Protein AF-A0A820MQZ1-F1 (afdb_monomer)

Sequence (105 aa):
MKDYSKALDNFERCLSIRRKALLDNHPDRATTYSDIGDVHRLMGSYEKAFAFHQKALNIQENVQCDPTDCATTYINLGETYREIKDYSMGLTYFEKGLEIREKKL

InterPro domains:
  IPR011990 Tetratricopeptide-like helical domain superfamily [G3DSA:1.25.40.10] (1-105)
  IPR011990 Tetratricopeptide-like helical domain superfamily [SSF48452] (1-101)
  IPR019734 Tetratricopeptide repeat [PF13181] (71-103)
  IPR019734 Tetratricopeptide repeat [PS50005] (30-63)
  IPR019734 Tetratricopeptide repeat [PS50005] (71-104)
  IPR019734 Tetratricopeptide repeat [SM00028] (30-63)
  IPR019734 Tetratricopeptide repeat [SM00028] (71-104)

Radius of gyration: 13.77 Å; Cα contacts (8 Å, |Δi|>4): 124; chains: 1; bounding box: 34×28×33 Å

Nearest PDB structures (foldseek):
  3fwv-assembly2_B  TM=8.823E-01  e=3.378E-03  Homo sapiens
  7kw7-assembly1_E  TM=8.627E-01  e=3.741E-03  Homo sapiens
  3gw4-assembly1_A  TM=9.128E-01  e=1.413E-02  Deinococcus radiodurans R1 = ATCC 13939 = DSM 20539
  4gcn-assembly2_B  TM=6.935E-01  e=1.925E-03  Caenorhabditis elegans
  6t46-assembly2_G  TM=8.639E-01  e=1.730E-01  Bacillus subtilis subsp. natto

Foldseek 3Di:
DPPLVVQLVVLVVVLVVCVVVHDLLDLSNLVSLQSNLVSCLVVVVLVSSVVSLVSSLVSCVVPVHDLLSNLVSLQSNLSSCVSVVVNVSSVVSNVSSVVSVVVVD

pLDDT: mean 91.4, std 8.46, range [48.53, 97.75]

Structure (mmCIF, N/CA/C/O backbone):
data_AF-A0A820MQZ1-F1
#
_entry.id   AF-A0A820MQZ1-F1
#
loop_
_atom_site.group_PDB
_atom_site.id
_atom_site.type_symbol
_atom_site.label_atom_id
_atom_site.label_alt_id
_atom_site.label_comp_id
_atom_site.label_asym_id
_atom_site.label_entity_id
_atom_site.label_seq_id
_atom_site.pdbx_PDB_ins_code
_atom_site.Cartn_x
_atom_site.Cartn_y
_atom_site.Cartn_z
_atom_site.occupancy
_atom_site.B_iso_or_equiv
_atom_site.auth_seq_id
_atom_site.auth_comp_id
_atom_site.auth_asym_id
_atom_site.auth_atom_id
_atom_site.pdbx_PDB_model_num
ATOM 1 N N . MET A 1 1 ? -18.674 5.594 -15.854 1.00 48.53 1 MET A N 1
ATOM 2 C CA . MET A 1 1 ? -18.157 4.257 -15.486 1.00 48.53 1 MET A CA 1
ATOM 3 C C . MET A 1 1 ? -16.740 4.426 -14.982 1.00 48.53 1 MET A C 1
ATOM 5 O O . MET A 1 1 ? -15.959 5.068 -15.670 1.00 48.53 1 MET A O 1
ATOM 9 N N . LYS A 1 2 ? -16.418 3.923 -13.787 1.00 67.00 2 LYS A N 1
ATOM 10 C CA . LYS A 1 2 ? -15.021 3.831 -13.351 1.00 67.00 2 LYS A CA 1
ATOM 11 C C . LYS A 1 2 ? -14.381 2.675 -14.121 1.00 67.00 2 LYS A C 1
ATOM 13 O 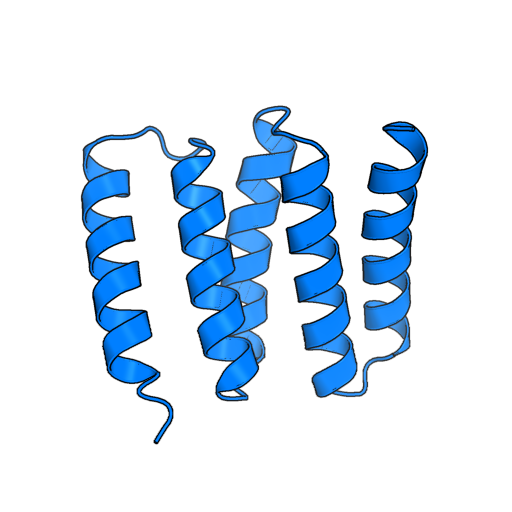O . LYS A 1 2 ? -14.873 1.554 -14.031 1.00 67.00 2 LYS A O 1
ATOM 18 N N . ASP A 1 3 ? -13.358 2.958 -14.918 1.00 87.12 3 ASP A N 1
ATOM 19 C CA . ASP A 1 3 ? -12.676 1.952 -15.739 1.00 87.12 3 ASP A CA 1
ATOM 20 C C . ASP A 1 3 ? -11.477 1.381 -14.973 1.00 87.12 3 ASP A C 1
ATOM 22 O O . ASP A 1 3 ? -10.316 1.712 -15.217 1.00 87.12 3 ASP A O 1
ATOM 26 N N . TYR A 1 4 ? -11.786 0.581 -13.952 1.00 92.12 4 TYR A N 1
ATOM 27 C CA . TYR A 1 4 ? -10.769 0.002 -13.081 1.00 92.12 4 TYR A CA 1
ATOM 28 C C . TYR A 1 4 ? -9.856 -0.986 -13.817 1.00 92.12 4 TYR A C 1
ATOM 30 O O . TYR A 1 4 ? -8.690 -1.101 -13.453 1.00 92.12 4 TYR A O 1
ATOM 38 N N . SER A 1 5 ? -10.337 -1.656 -14.875 1.00 90.88 5 SER A N 1
ATOM 39 C CA . SER A 1 5 ? -9.485 -2.560 -15.656 1.00 90.88 5 SER A CA 1
ATOM 40 C C . SER A 1 5 ? -8.417 -1.787 -16.420 1.00 90.88 5 SER A C 1
ATOM 42 O O . SER A 1 5 ? -7.251 -2.156 -16.353 1.00 90.88 5 SER A O 1
ATOM 44 N N . LYS A 1 6 ? -8.764 -0.658 -17.059 1.00 9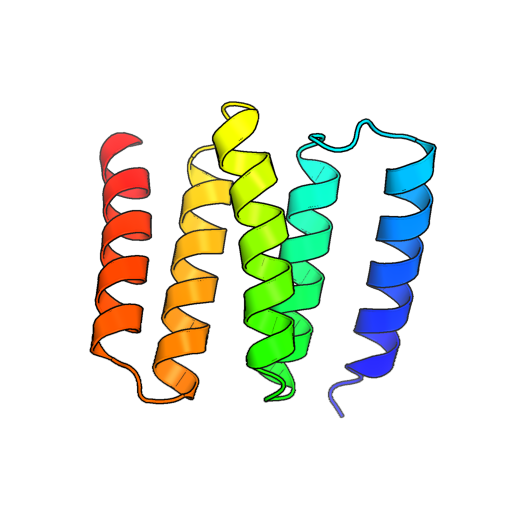3.56 6 LYS A N 1
ATOM 45 C CA . LYS A 1 6 ? -7.747 0.194 -17.693 1.00 93.56 6 LYS A CA 1
ATOM 46 C C . LYS A 1 6 ? -6.756 0.757 -16.682 1.00 93.56 6 LYS A C 1
ATOM 48 O O . LYS A 1 6 ? -5.580 0.890 -17.012 1.00 93.56 6 LYS A O 1
ATOM 53 N N . ALA A 1 7 ? -7.202 1.115 -15.478 1.00 94.31 7 ALA A N 1
ATOM 54 C CA . ALA A 1 7 ? -6.292 1.573 -14.431 1.00 94.31 7 ALA A CA 1
ATOM 55 C C . ALA A 1 7 ? -5.280 0.473 -14.062 1.00 94.31 7 ALA A C 1
ATOM 57 O O . ALA A 1 7 ? -4.076 0.724 -14.107 1.00 94.31 7 ALA A O 1
ATOM 58 N N . LEU A 1 8 ? -5.755 -0.750 -13.795 1.00 95.62 8 LEU A N 1
ATOM 59 C CA . LEU A 1 8 ? -4.893 -1.901 -13.507 1.00 95.62 8 LEU A CA 1
ATOM 60 C C . LEU A 1 8 ? -3.916 -2.184 -14.651 1.00 95.62 8 LEU A C 1
ATOM 62 O O . LEU A 1 8 ? -2.719 -2.260 -14.396 1.00 95.62 8 LEU A O 1
ATOM 66 N N . ASP A 1 9 ? -4.382 -2.233 -15.900 1.00 95.50 9 ASP A N 1
ATOM 67 C CA . ASP A 1 9 ? -3.519 -2.481 -17.062 1.00 95.50 9 ASP A CA 1
ATOM 68 C C . ASP A 1 9 ? -2.373 -1.460 -17.158 1.00 95.50 9 ASP A C 1
ATOM 70 O O . ASP A 1 9 ? -1.226 -1.806 -17.455 1.00 95.50 9 ASP A O 1
ATOM 74 N N . ASN A 1 10 ? -2.666 -0.180 -16.907 1.00 96.38 10 ASN A N 1
ATOM 75 C CA . ASN A 1 10 ? -1.652 0.872 -16.932 1.00 96.38 10 ASN A CA 1
ATOM 76 C C . ASN A 1 10 ? -0.659 0.735 -15.770 1.00 96.38 10 ASN A C 1
ATOM 78 O O . ASN A 1 10 ? 0.552 0.836 -15.992 1.00 96.38 10 ASN A O 1
ATOM 82 N N . PHE A 1 11 ? -1.136 0.464 -14.553 1.00 96.81 11 PHE A N 1
ATOM 83 C CA . PHE A 1 11 ? -0.257 0.272 -13.400 1.00 96.81 11 PHE A CA 1
ATOM 84 C C . PHE A 1 11 ? 0.584 -1.005 -13.505 1.00 96.81 11 PHE A C 1
ATOM 86 O O . PHE A 1 11 ? 1.763 -0.983 -13.158 1.00 96.81 11 PHE A O 1
ATOM 93 N N . GLU A 1 12 ? 0.052 -2.095 -14.056 1.00 95.94 12 GLU A N 1
ATOM 94 C CA . GLU A 1 12 ? 0.808 -3.326 -14.310 1.00 95.94 12 GLU A CA 1
ATOM 95 C C . GLU A 1 12 ? 1.909 -3.115 -15.357 1.00 95.94 12 GLU A C 1
ATOM 97 O O . GLU A 1 12 ? 3.036 -3.595 -15.185 1.00 95.94 12 GLU A O 1
ATOM 102 N N . ARG A 1 13 ? 1.637 -2.335 -16.412 1.00 96.94 13 ARG A N 1
ATOM 103 C CA . ARG A 1 13 ? 2.666 -1.918 -17.380 1.00 96.94 13 ARG A CA 1
ATOM 104 C C . ARG A 1 13 ? 3.742 -1.060 -16.721 1.00 96.94 13 ARG A C 1
ATOM 106 O O . ARG A 1 13 ? 4.928 -1.323 -16.924 1.00 96.94 13 ARG A O 1
ATOM 113 N N . CYS A 1 14 ? 3.344 -0.077 -15.913 1.00 96.50 14 CYS A N 1
ATOM 114 C CA . CYS A 1 14 ? 4.271 0.759 -15.149 1.00 96.50 14 CYS A CA 1
ATOM 115 C C . CYS A 1 14 ? 5.157 -0.099 -14.234 1.00 96.50 14 CYS A C 1
ATOM 117 O O . CYS A 1 14 ? 6.384 0.019 -14.263 1.00 96.50 14 CYS A O 1
ATOM 119 N N . LEU A 1 15 ? 4.549 -1.034 -13.500 1.00 96.12 15 LEU A N 1
ATOM 120 C CA . LEU A 1 15 ? 5.253 -1.963 -12.629 1.00 96.12 15 LEU A CA 1
ATOM 121 C C . LEU A 1 15 ? 6.245 -2.809 -13.429 1.00 96.12 15 LEU A C 1
ATOM 123 O O . LEU A 1 15 ? 7.397 -2.916 -13.029 1.00 96.12 15 LEU A O 1
ATOM 127 N N . SER A 1 16 ? 5.843 -3.366 -14.573 1.00 96.88 16 SER A N 1
ATOM 128 C CA . SER A 1 16 ? 6.719 -4.160 -15.448 1.00 96.88 16 SER A CA 1
ATOM 129 C C . SER A 1 16 ? 7.956 -3.380 -15.909 1.00 96.88 16 SER A C 1
ATOM 131 O O . SER A 1 16 ? 9.070 -3.903 -15.857 1.00 96.88 16 SER A O 1
ATOM 133 N N . ILE A 1 17 ? 7.789 -2.111 -16.294 1.00 97.06 17 ILE A N 1
ATOM 134 C CA . ILE A 1 17 ? 8.905 -1.228 -16.664 1.00 97.06 17 ILE A CA 1
ATOM 135 C C . ILE A 1 17 ? 9.808 -0.977 -15.450 1.00 97.06 17 ILE A C 1
ATOM 137 O O . ILE A 1 17 ? 11.020 -1.182 -15.529 1.00 97.06 17 ILE A O 1
ATOM 141 N N . ARG A 1 18 ? 9.225 -0.610 -14.303 1.00 95.56 18 ARG A N 1
ATOM 142 C CA . ARG A 1 18 ? 9.959 -0.351 -13.055 1.00 95.56 18 ARG A CA 1
ATOM 143 C C . ARG A 1 18 ? 10.708 -1.586 -12.549 1.00 95.56 18 ARG A C 1
ATOM 145 O O . ARG A 1 18 ? 11.817 -1.444 -12.058 1.00 95.56 18 ARG A O 1
ATOM 152 N N . ARG A 1 19 ? 10.173 -2.800 -12.731 1.00 94.56 19 ARG A N 1
ATOM 153 C CA . ARG A 1 19 ? 10.876 -4.057 -12.404 1.00 94.56 19 ARG A CA 1
ATOM 154 C C . ARG A 1 19 ? 12.138 -4.274 -13.233 1.00 94.56 19 ARG A C 1
ATOM 156 O O . ARG A 1 19 ? 13.074 -4.893 -12.746 1.00 94.56 19 ARG A O 1
ATOM 163 N N . LYS A 1 20 ? 12.150 -3.800 -14.481 1.00 95.62 20 LYS A N 1
ATOM 164 C CA . LYS A 1 20 ? 13.312 -3.913 -15.374 1.00 95.62 20 LYS A CA 1
ATOM 165 C C . LYS A 1 20 ? 14.345 -2.817 -15.128 1.00 95.62 20 LYS A C 1
ATOM 167 O O . LYS A 1 20 ? 15.524 -3.049 -15.356 1.00 95.62 20 LYS A O 1
ATOM 172 N N . ALA A 1 21 ? 13.897 -1.634 -14.711 1.00 95.44 21 ALA A N 1
ATOM 173 C CA . ALA A 1 21 ? 14.746 -0.454 -14.576 1.00 95.44 21 ALA A CA 1
ATOM 174 C C . ALA A 1 21 ? 15.270 -0.216 -13.150 1.00 95.44 21 ALA A C 1
ATOM 176 O O . ALA A 1 21 ? 16.294 0.441 -12.991 1.00 95.44 21 ALA A O 1
ATOM 177 N N . LEU A 1 22 ? 14.575 -0.710 -12.120 1.00 92.88 22 LEU A N 1
ATOM 178 C CA . LEU A 1 22 ? 14.811 -0.347 -10.723 1.00 92.88 22 LEU A CA 1
ATOM 179 C C . LEU A 1 22 ? 14.993 -1.584 -9.839 1.00 92.88 22 LEU A C 1
ATOM 181 O O . LEU A 1 22 ? 14.334 -2.611 -10.035 1.00 92.88 22 LEU A O 1
ATOM 185 N N . LEU A 1 23 ? 15.824 -1.442 -8.803 1.00 91.50 23 LEU A N 1
ATOM 186 C CA . LEU A 1 23 ? 15.992 -2.451 -7.755 1.00 91.50 23 LEU A CA 1
ATOM 187 C C . LEU A 1 23 ? 14.655 -2.786 -7.077 1.00 91.50 23 LEU A C 1
ATOM 189 O O . LEU A 1 23 ? 13.727 -1.977 -7.056 1.00 91.50 23 LEU A O 1
ATOM 193 N N . ASP A 1 24 ? 14.552 -3.989 -6.510 1.00 88.06 24 ASP A N 1
ATOM 194 C CA . ASP A 1 24 ? 13.311 -4.494 -5.902 1.00 88.06 24 ASP A CA 1
ATOM 195 C C . ASP A 1 24 ? 12.772 -3.625 -4.767 1.00 88.06 24 ASP A C 1
ATOM 197 O O . ASP A 1 24 ? 11.558 -3.552 -4.577 1.00 88.06 24 ASP A O 1
ATOM 201 N N . ASN A 1 25 ? 13.662 -2.927 -4.075 1.00 88.31 25 ASN A N 1
ATOM 202 C CA . ASN A 1 25 ? 13.364 -2.041 -2.964 1.00 88.31 25 ASN A CA 1
ATOM 203 C C . ASN A 1 25 ? 13.217 -0.564 -3.384 1.00 88.31 25 ASN A C 1
ATOM 205 O O . ASN A 1 25 ? 13.182 0.318 -2.537 1.00 88.31 25 ASN A O 1
ATOM 209 N N . HIS A 1 26 ? 13.137 -0.251 -4.678 1.00 90.75 26 HIS A N 1
ATOM 210 C CA . HIS A 1 26 ? 13.024 1.143 -5.099 1.00 90.75 26 HIS A CA 1
ATOM 211 C C . HIS A 1 26 ? 11.654 1.753 -4.715 1.00 90.75 26 HIS A C 1
ATOM 213 O O . HIS A 1 26 ? 10.627 1.137 -5.026 1.00 90.75 26 HIS A O 1
ATOM 219 N N . PRO A 1 27 ? 11.597 2.975 -4.138 1.00 89.69 27 PRO A N 1
ATOM 220 C CA . PRO A 1 27 ? 10.353 3.634 -3.711 1.00 89.69 27 PRO A CA 1
ATOM 221 C C . PRO A 1 27 ? 9.255 3.691 -4.783 1.00 89.69 27 PRO A C 1
ATOM 223 O O . PRO A 1 27 ? 8.123 3.306 -4.526 1.00 89.69 27 PRO A O 1
ATOM 226 N N . ASP A 1 28 ? 9.595 4.027 -6.028 1.00 92.06 28 ASP A N 1
ATOM 227 C CA . ASP A 1 28 ? 8.673 3.962 -7.173 1.00 92.06 28 ASP A CA 1
ATOM 228 C C . ASP A 1 28 ? 7.913 2.635 -7.342 1.00 92.06 28 ASP A C 1
ATOM 230 O O . ASP A 1 28 ? 6.761 2.611 -7.794 1.00 92.06 28 ASP A O 1
ATOM 234 N N . ARG A 1 29 ? 8.544 1.499 -7.014 1.00 93.88 29 ARG A N 1
ATOM 235 C CA . ARG A 1 29 ? 7.871 0.194 -7.058 1.00 93.88 29 ARG A CA 1
ATOM 236 C C . ARG A 1 29 ? 6.852 0.092 -5.928 1.00 93.88 29 ARG A C 1
ATOM 238 O O . ARG A 1 29 ? 5.769 -0.436 -6.168 1.00 93.88 29 ARG A O 1
ATOM 245 N N . ALA A 1 30 ? 7.154 0.648 -4.754 1.00 93.50 30 ALA A N 1
ATOM 246 C CA . ALA A 1 30 ? 6.209 0.753 -3.648 1.00 93.50 30 ALA A CA 1
ATOM 247 C C . ALA A 1 30 ? 5.000 1.620 -4.007 1.00 93.50 30 ALA A C 1
ATOM 249 O O . ALA A 1 30 ? 3.874 1.168 -3.820 1.00 93.50 30 ALA A O 1
ATOM 250 N N . THR A 1 31 ? 5.213 2.797 -4.607 1.00 92.75 31 THR A N 1
ATOM 251 C CA . THR A 1 31 ? 4.120 3.666 -5.075 1.00 92.75 31 THR A CA 1
ATOM 252 C C . THR A 1 31 ? 3.201 2.911 -6.030 1.00 92.75 31 THR A C 1
ATOM 254 O O . THR A 1 31 ? 2.000 2.839 -5.802 1.00 92.75 31 THR A O 1
ATOM 257 N N . THR A 1 32 ? 3.775 2.227 -7.029 1.00 96.19 32 THR A N 1
ATOM 258 C CA . THR A 1 32 ? 2.976 1.440 -7.987 1.00 96.19 32 THR A CA 1
ATOM 259 C C . THR A 1 32 ? 2.181 0.328 -7.304 1.00 96.19 32 THR A C 1
ATOM 261 O O . THR A 1 32 ? 1.038 0.068 -7.666 1.00 96.19 32 THR A O 1
ATOM 264 N N . TYR A 1 33 ? 2.779 -0.365 -6.328 1.00 97.12 33 TYR A N 1
ATOM 265 C CA . TYR A 1 33 ? 2.062 -1.379 -5.562 1.00 97.12 33 TYR A CA 1
ATOM 266 C C . TYR A 1 33 ? 0.921 -0.768 -4.744 1.00 97.12 33 TYR A C 1
ATOM 268 O O . TYR A 1 33 ? -0.155 -1.357 -4.711 1.00 97.12 33 TYR A O 1
ATOM 276 N N . SER A 1 34 ? 1.119 0.404 -4.13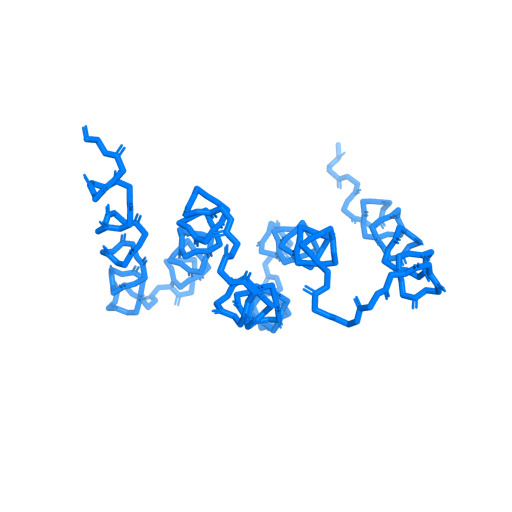6 1.00 95.75 34 SER A N 1
ATOM 277 C CA . SER A 1 34 ? 0.056 1.098 -3.405 1.00 95.75 34 SER A CA 1
ATOM 278 C C . SER A 1 34 ? -1.106 1.474 -4.328 1.00 95.75 34 SER A C 1
ATOM 280 O O . SER A 1 34 ? -2.250 1.156 -4.011 1.00 95.75 34 SER A O 1
ATOM 282 N N . ASP A 1 35 ? -0.813 2.024 -5.511 1.00 95.94 35 ASP A N 1
ATOM 283 C CA . ASP A 1 35 ? -1.827 2.408 -6.501 1.00 95.94 35 ASP A CA 1
ATOM 284 C C . ASP A 1 35 ? -2.662 1.203 -6.970 1.00 95.94 35 ASP A C 1
ATOM 286 O O . ASP A 1 35 ? -3.891 1.265 -7.040 1.00 95.94 35 ASP A O 1
ATOM 290 N N . ILE A 1 36 ? -2.012 0.065 -7.246 1.00 97.62 36 ILE A N 1
ATOM 291 C CA . ILE A 1 36 ? -2.704 -1.187 -7.599 1.00 97.62 36 ILE A CA 1
ATOM 292 C C . ILE A 1 36 ? -3.577 -1.670 -6.431 1.00 97.62 36 ILE A C 1
ATOM 294 O O . ILE A 1 36 ? -4.704 -2.127 -6.644 1.00 97.62 36 ILE A O 1
ATOM 298 N N . GLY A 1 37 ? -3.071 -1.559 -5.199 1.00 97.06 37 GLY A N 1
ATOM 299 C CA . GLY A 1 37 ? -3.820 -1.890 -3.989 1.00 97.06 37 GLY A CA 1
ATOM 300 C C . GLY A 1 37 ? -5.095 -1.058 -3.856 1.00 97.06 37 GLY A C 1
ATOM 301 O O . GLY A 1 37 ? -6.175 -1.618 -3.662 1.00 97.06 37 GLY A O 1
ATOM 302 N N . ASP A 1 38 ? -4.997 0.253 -4.080 1.00 95.94 38 ASP A N 1
ATOM 303 C CA . ASP A 1 38 ? -6.136 1.169 -4.022 1.00 95.94 38 ASP A CA 1
ATOM 304 C C . ASP A 1 38 ? -7.185 0.854 -5.086 1.00 95.94 38 ASP A C 1
ATOM 306 O O . ASP A 1 38 ? -8.383 0.829 -4.790 1.00 95.94 38 ASP A O 1
ATOM 310 N N . VAL A 1 39 ? -6.764 0.546 -6.316 1.00 96.50 39 VAL A N 1
ATOM 311 C CA . VAL A 1 39 ? -7.704 0.128 -7.364 1.00 96.50 39 VAL A CA 1
ATOM 312 C C . VAL A 1 39 ? -8.440 -1.148 -6.949 1.00 96.50 39 VAL A C 1
ATOM 314 O O . VAL A 1 39 ? -9.663 -1.213 -7.071 1.00 96.50 39 VAL A O 1
ATOM 317 N N . HIS A 1 40 ? -7.740 -2.139 -6.390 1.00 97.00 40 HIS A N 1
ATOM 318 C CA . HIS A 1 40 ? -8.385 -3.352 -5.886 1.00 97.00 40 HIS A CA 1
ATOM 319 C C . HIS A 1 40 ? -9.342 -3.087 -4.722 1.00 97.00 40 HIS A C 1
ATOM 321 O O . HIS A 1 40 ? -10.430 -3.667 -4.703 1.00 97.00 40 HIS A O 1
ATOM 327 N N . ARG A 1 41 ? -8.992 -2.191 -3.795 1.00 95.25 41 ARG A N 1
ATOM 328 C CA . ARG A 1 41 ? -9.872 -1.770 -2.696 1.00 95.25 41 ARG A CA 1
ATOM 329 C C . ARG A 1 41 ? -11.150 -1.135 -3.237 1.00 95.25 41 ARG A C 1
ATOM 331 O O . ARG A 1 41 ? -12.245 -1.526 -2.848 1.00 95.25 41 ARG A O 1
ATOM 338 N N . LEU A 1 42 ? -11.023 -0.231 -4.208 1.00 93.75 42 LEU A N 1
ATOM 339 C CA . LEU A 1 42 ? -12.148 0.428 -4.880 1.00 93.75 42 LEU A CA 1
ATOM 340 C C . LEU A 1 42 ? -13.025 -0.527 -5.715 1.00 93.75 42 LEU A C 1
ATOM 342 O O . LEU A 1 42 ? -14.168 -0.187 -6.034 1.00 93.75 42 LEU A O 1
ATOM 346 N N . MET A 1 43 ? -12.503 -1.703 -6.073 1.00 94.44 43 MET A N 1
ATOM 347 C CA . MET A 1 43 ? -13.233 -2.798 -6.722 1.00 94.44 43 MET A CA 1
ATOM 348 C C . MET A 1 43 ? -13.854 -3.791 -5.722 1.00 94.44 43 MET A C 1
ATOM 350 O O . MET A 1 43 ? -14.492 -4.751 -6.149 1.00 94.44 43 MET A O 1
ATOM 354 N N . GLY A 1 44 ? -13.636 -3.621 -4.414 1.00 93.81 44 GLY A N 1
ATOM 355 C CA . GLY A 1 44 ? -14.057 -4.579 -3.384 1.00 93.81 44 GLY A CA 1
ATOM 356 C C . GLY A 1 44 ? -13.206 -5.855 -3.320 1.00 93.81 44 GLY A C 1
ATOM 357 O O . GLY A 1 44 ? -13.563 -6.814 -2.643 1.00 93.81 44 GLY A O 1
ATOM 358 N N . SER A 1 45 ? -12.071 -5.897 -4.024 1.00 96.12 45 SER A N 1
ATOM 359 C CA . SER A 1 45 ? -11.121 -7.017 -4.014 1.00 96.12 45 SER A CA 1
ATOM 360 C C . SER A 1 45 ? -10.120 -6.872 -2.863 1.00 96.12 45 SER A C 1
ATOM 362 O O . SER A 1 45 ? -8.919 -6.712 -3.087 1.00 96.12 45 SER A O 1
ATOM 364 N N . TYR A 1 46 ? -10.613 -6.900 -1.625 1.00 93.88 46 TYR A N 1
ATOM 365 C CA . TYR A 1 46 ? -9.836 -6.522 -0.439 1.00 93.88 46 TYR A CA 1
ATOM 366 C C . TYR A 1 46 ? -8.605 -7.403 -0.187 1.00 93.88 46 TYR A C 1
ATOM 368 O O . TYR A 1 46 ? -7.548 -6.877 0.139 1.00 93.88 46 TYR A O 1
ATOM 376 N N . GLU A 1 47 ? -8.677 -8.714 -0.435 1.00 94.06 47 GLU A N 1
ATOM 377 C CA . GLU A 1 47 ? -7.513 -9.612 -0.316 1.00 94.06 47 GLU A CA 1
ATOM 378 C C . GLU A 1 47 ? -6.352 -9.185 -1.226 1.00 94.06 47 GLU A C 1
ATOM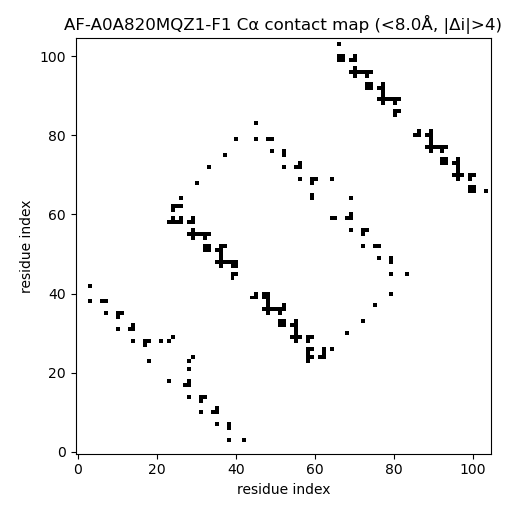 380 O O . GLU A 1 47 ? -5.188 -9.167 -0.818 1.00 94.06 47 GLU A O 1
ATOM 385 N N . LYS A 1 48 ? -6.668 -8.782 -2.465 1.00 95.94 48 LYS A N 1
ATOM 386 C CA . LYS A 1 48 ? -5.666 -8.268 -3.404 1.00 95.94 48 LYS A CA 1
ATOM 387 C C . LYS A 1 48 ? -5.149 -6.908 -2.951 1.00 95.94 48 LYS A C 1
ATOM 389 O O . LYS A 1 48 ? -3.940 -6.693 -2.997 1.00 95.94 48 LYS A O 1
ATOM 394 N N . ALA A 1 49 ? -6.033 -6.026 -2.483 1.00 96.75 49 ALA A N 1
ATOM 395 C CA . ALA A 1 49 ? -5.643 -4.726 -1.943 1.00 96.75 49 ALA A CA 1
ATOM 396 C C . ALA A 1 49 ? -4.616 -4.876 -0.812 1.00 96.75 49 ALA A C 1
ATOM 398 O O . ALA A 1 49 ? -3.540 -4.284 -0.879 1.00 96.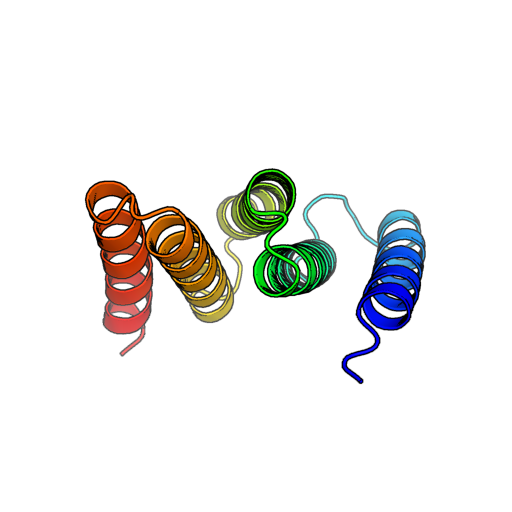75 49 ALA A O 1
ATOM 399 N N . PHE A 1 50 ? -4.884 -5.759 0.156 1.00 94.06 50 PHE A N 1
ATOM 400 C CA . PHE A 1 50 ? -3.955 -6.068 1.242 1.00 94.06 50 PHE A CA 1
ATOM 401 C C . PHE A 1 50 ? -2.608 -6.573 0.738 1.00 94.06 50 PHE A C 1
ATOM 403 O O . PHE A 1 50 ? -1.569 -6.044 1.129 1.00 94.06 50 PHE A O 1
ATOM 410 N N . ALA A 1 51 ? -2.606 -7.559 -0.162 1.00 95.94 51 ALA A N 1
ATOM 411 C CA . ALA A 1 51 ? -1.366 -8.120 -0.689 1.00 95.94 51 ALA A CA 1
ATOM 412 C C . ALA A 1 51 ? -0.491 -7.063 -1.386 1.00 95.94 51 ALA A C 1
ATOM 414 O O . ALA A 1 51 ? 0.738 -7.124 -1.314 1.00 95.94 51 ALA A O 1
ATOM 415 N N . PHE A 1 52 ? -1.108 -6.098 -2.068 1.00 97.75 52 PHE A N 1
ATOM 416 C CA . PHE A 1 52 ? -0.401 -5.027 -2.758 1.00 97.75 52 PHE A CA 1
ATOM 417 C C . PHE A 1 52 ? 0.064 -3.911 -1.814 1.00 97.75 52 PHE A C 1
ATOM 419 O O . PHE A 1 52 ? 1.242 -3.553 -1.857 1.00 97.75 52 PHE A O 1
ATOM 426 N N . HIS A 1 53 ? -0.783 -3.438 -0.899 1.00 95.69 53 HIS A N 1
ATOM 427 C CA . HIS A 1 53 ? -0.372 -2.462 0.114 1.00 95.69 53 HIS A CA 1
ATOM 428 C C . HIS A 1 53 ? 0.731 -3.014 1.034 1.00 95.69 53 HIS A C 1
ATOM 430 O O . HIS A 1 53 ? 1.680 -2.300 1.342 1.00 95.69 53 HIS A O 1
ATOM 436 N N . GLN A 1 54 ? 0.696 -4.302 1.392 1.00 93.69 54 GLN 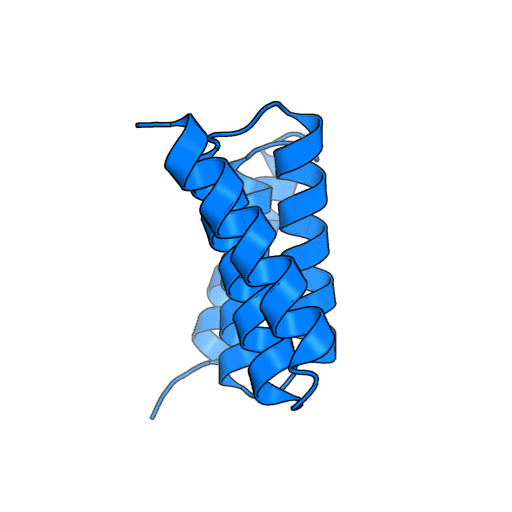A N 1
ATOM 437 C CA . GLN A 1 54 ? 1.753 -4.924 2.198 1.00 93.69 54 GLN A CA 1
ATOM 438 C C . GLN A 1 54 ? 3.096 -5.001 1.452 1.00 93.69 54 GLN A C 1
ATOM 440 O O . GLN A 1 54 ? 4.152 -4.824 2.061 1.00 93.69 54 GLN A O 1
ATOM 445 N N . LYS A 1 55 ? 3.080 -5.229 0.129 1.00 95.00 55 LYS A N 1
ATOM 446 C CA . LYS A 1 55 ? 4.295 -5.164 -0.704 1.00 95.00 55 LYS A CA 1
ATOM 447 C C . LYS A 1 55 ? 4.867 -3.752 -0.760 1.00 95.00 55 LYS A C 1
ATOM 449 O O . LYS A 1 55 ? 6.086 -3.609 -0.707 1.00 95.00 55 LYS A O 1
ATOM 454 N N . ALA A 1 56 ? 4.007 -2.737 -0.868 1.00 94.69 56 ALA A N 1
ATOM 455 C CA . ALA A 1 56 ? 4.427 -1.340 -0.819 1.00 94.69 56 ALA A CA 1
ATOM 456 C C . ALA A 1 56 ? 5.084 -1.014 0.528 1.00 94.69 56 ALA A C 1
ATOM 458 O O . ALA A 1 56 ? 6.219 -0.541 0.553 1.00 94.69 56 ALA A O 1
ATOM 459 N N . LEU A 1 57 ? 4.418 -1.372 1.629 1.00 92.06 57 LEU A N 1
ATOM 460 C CA . LEU A 1 57 ? 4.896 -1.103 2.981 1.00 92.06 57 LEU A CA 1
ATOM 461 C C . LEU A 1 57 ? 6.248 -1.773 3.259 1.00 92.06 57 LEU A C 1
ATOM 463 O O . LEU A 1 57 ? 7.165 -1.119 3.740 1.00 92.06 57 LEU A O 1
ATOM 467 N N . ASN A 1 58 ? 6.414 -3.039 2.862 1.00 92.25 58 ASN A N 1
ATOM 468 C CA . ASN A 1 58 ? 7.683 -3.752 3.027 1.00 92.25 58 ASN A CA 1
ATOM 469 C C . ASN A 1 58 ? 8.850 -3.037 2.322 1.00 92.25 58 ASN A C 1
ATOM 471 O O . ASN A 1 58 ? 9.965 -3.009 2.828 1.00 92.25 58 ASN A O 1
ATOM 475 N N . ILE A 1 59 ? 8.624 -2.445 1.148 1.00 91.88 59 ILE A N 1
ATOM 476 C CA . ILE A 1 59 ? 9.671 -1.664 0.476 1.00 91.88 59 ILE A CA 1
ATOM 477 C C . ILE A 1 59 ? 9.951 -0.369 1.246 1.00 91.88 59 ILE A C 1
ATOM 479 O O . ILE A 1 59 ? 11.109 -0.029 1.483 1.00 91.88 59 ILE A O 1
ATOM 483 N N . GLN A 1 60 ? 8.895 0.338 1.641 1.00 90.12 60 GLN A N 1
ATOM 484 C CA . GLN A 1 60 ? 8.993 1.634 2.306 1.00 90.12 60 GLN A CA 1
ATOM 485 C C . GLN A 1 60 ? 9.715 1.547 3.662 1.00 90.12 60 GLN A C 1
ATOM 487 O O . GLN A 1 60 ? 10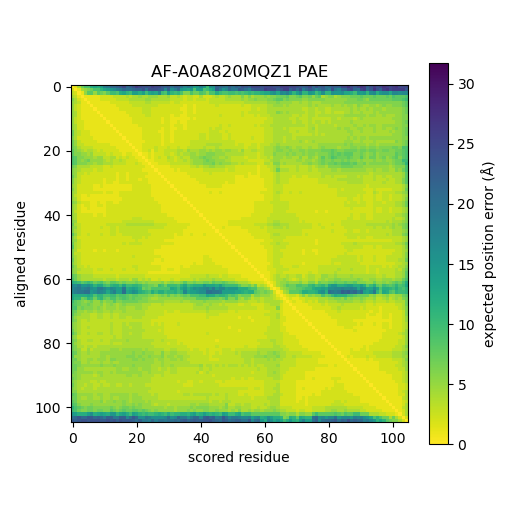.575 2.381 3.951 1.00 90.12 60 GLN A O 1
ATOM 492 N N . GLU A 1 61 ? 9.434 0.506 4.451 1.00 84.38 61 GLU A N 1
ATOM 493 C CA . GLU A 1 61 ? 10.074 0.261 5.751 1.00 84.38 61 GLU A CA 1
ATOM 494 C C . GLU A 1 61 ? 11.551 -0.134 5.617 1.00 84.38 61 GLU A C 1
ATOM 496 O O . GLU A 1 61 ? 12.376 0.285 6.425 1.00 84.38 61 GLU A O 1
ATOM 501 N N . ASN A 1 62 ? 11.913 -0.886 4.571 1.00 82.25 62 ASN A N 1
ATOM 502 C CA . ASN A 1 62 ? 13.285 -1.367 4.383 1.00 82.25 62 ASN A CA 1
ATOM 503 C C . ASN A 1 62 ? 14.257 -0.307 3.840 1.00 82.25 62 ASN A C 1
ATOM 505 O O . ASN A 1 62 ? 15.467 -0.474 3.978 1.00 82.25 62 ASN A O 1
ATOM 509 N N . VAL A 1 63 ? 13.766 0.751 3.187 1.00 78.06 63 VAL A N 1
ATOM 510 C CA . VAL A 1 63 ? 14.623 1.736 2.488 1.00 78.06 63 VAL A CA 1
ATOM 511 C C . VAL A 1 63 ? 14.682 3.086 3.196 1.00 78.06 63 V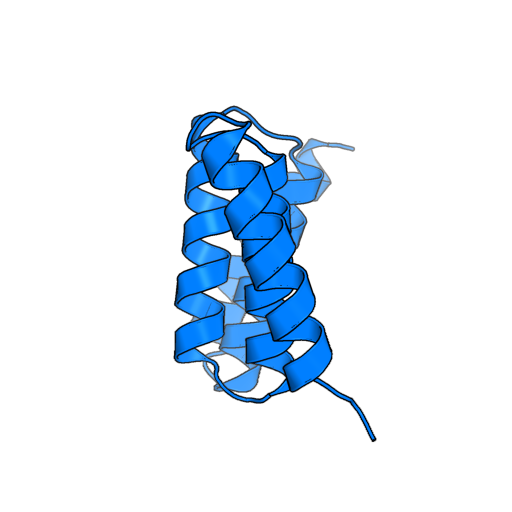AL A C 1
ATOM 513 O O . VAL A 1 63 ? 15.299 4.014 2.689 1.00 78.06 63 VAL A O 1
ATOM 516 N N . GLN A 1 64 ? 14.093 3.200 4.392 1.00 68.25 64 GLN A N 1
ATOM 517 C CA . GLN A 1 64 ? 13.969 4.487 5.085 1.00 68.25 64 GLN A CA 1
ATOM 518 C C . GLN A 1 64 ? 13.317 5.525 4.144 1.00 68.25 64 GLN A C 1
ATOM 520 O O . GLN A 1 64 ? 13.826 6.623 3.927 1.00 68.25 64 GLN A O 1
ATOM 525 N N . CYS A 1 65 ? 12.216 5.103 3.508 1.00 68.00 65 CYS A N 1
ATOM 526 C CA . CYS A 1 65 ? 11.443 5.892 2.550 1.00 68.00 65 CYS A CA 1
ATOM 527 C C . CYS A 1 65 ? 10.786 7.111 3.225 1.00 68.00 65 CYS A C 1
ATOM 529 O O . CYS A 1 65 ? 10.751 7.196 4.455 1.00 68.00 65 CYS A O 1
ATOM 531 N N . ASP A 1 66 ? 10.262 8.051 2.425 1.00 80.81 66 ASP A N 1
ATOM 532 C CA . ASP A 1 66 ? 9.563 9.232 2.935 1.00 80.81 66 ASP A CA 1
ATOM 533 C C . ASP A 1 66 ? 8.482 8.797 3.943 1.00 80.81 66 ASP A C 1
ATOM 535 O O . ASP A 1 66 ? 7.569 8.043 3.586 1.00 80.81 66 ASP A O 1
ATOM 539 N N . PRO A 1 67 ? 8.541 9.283 5.196 1.00 82.62 67 PRO A N 1
ATOM 540 C CA . PRO A 1 67 ? 7.528 8.984 6.199 1.00 82.62 67 PRO A CA 1
ATOM 541 C C . PRO A 1 67 ? 6.091 9.278 5.728 1.00 82.62 67 PRO A C 1
ATOM 543 O O . PRO A 1 67 ? 5.150 8.609 6.148 1.00 82.62 67 PRO A O 1
ATOM 546 N N . THR A 1 68 ? 5.895 10.241 4.821 1.00 85.56 68 THR A N 1
ATOM 547 C CA . THR A 1 68 ? 4.585 10.549 4.231 1.00 85.56 68 THR A CA 1
ATOM 548 C C . THR A 1 68 ? 4.046 9.408 3.366 1.00 85.56 68 THR A C 1
ATOM 550 O O . THR A 1 68 ? 2.844 9.125 3.425 1.00 85.56 68 THR A O 1
ATOM 553 N N . ASP A 1 69 ? 4.908 8.723 2.617 1.00 85.69 69 ASP A N 1
ATOM 554 C CA . ASP A 1 69 ? 4.512 7.584 1.788 1.00 85.69 69 ASP A CA 1
ATOM 555 C C . ASP A 1 69 ? 4.155 6.380 2.667 1.00 85.69 69 ASP A C 1
ATOM 557 O O . ASP A 1 69 ? 3.106 5.764 2.466 1.00 85.69 69 ASP A O 1
ATOM 561 N N . CYS A 1 70 ? 4.954 6.106 3.708 1.00 86.25 70 CYS A N 1
ATOM 562 C CA . CYS A 1 70 ? 4.649 5.081 4.714 1.00 86.25 70 CYS A CA 1
ATOM 563 C C . CYS A 1 70 ? 3.292 5.338 5.383 1.00 86.25 70 CYS A C 1
ATOM 565 O O . CYS A 1 70 ? 2.445 4.447 5.454 1.00 86.25 70 CYS A O 1
ATOM 567 N N . ALA A 1 71 ? 3.063 6.570 5.852 1.00 91.00 71 ALA A N 1
ATOM 568 C CA . ALA A 1 71 ? 1.820 6.950 6.516 1.00 91.00 71 ALA A CA 1
ATOM 569 C C . ALA A 1 71 ? 0.601 6.775 5.601 1.00 91.00 71 ALA A C 1
ATOM 571 O O . ALA A 1 71 ? -0.456 6.337 6.051 1.00 91.00 71 ALA A O 1
ATOM 572 N N . THR A 1 72 ? 0.746 7.093 4.315 1.00 92.12 72 THR A N 1
ATOM 573 C CA . THR A 1 72 ? -0.331 6.938 3.331 1.00 92.12 72 THR A CA 1
ATOM 574 C C . THR A 1 72 ? -0.660 5.464 3.098 1.00 92.12 72 THR A C 1
ATOM 576 O O . THR A 1 72 ? -1.831 5.093 3.151 1.00 92.12 72 THR A O 1
ATOM 579 N N . THR A 1 73 ? 0.346 4.599 2.943 1.00 92.44 73 THR A N 1
ATOM 580 C CA . THR A 1 73 ? 0.125 3.147 2.831 1.00 92.44 73 THR A CA 1
ATOM 581 C C . THR A 1 73 ? -0.554 2.581 4.081 1.00 92.44 73 THR A C 1
ATOM 583 O O . THR A 1 73 ? -1.463 1.756 3.973 1.00 92.44 73 THR A O 1
ATOM 586 N N . TYR A 1 74 ? -0.163 3.050 5.270 1.00 94.56 74 TYR A N 1
ATOM 587 C CA . TYR A 1 74 ? -0.798 2.662 6.527 1.00 94.56 74 TYR A CA 1
ATOM 588 C C . TYR A 1 74 ? -2.273 3.070 6.600 1.00 94.56 74 TYR A C 1
ATOM 590 O O . TYR A 1 74 ? -3.122 2.251 6.951 1.00 94.56 74 TYR A O 1
ATOM 598 N N . ILE A 1 75 ? -2.601 4.292 6.183 1.00 94.81 75 ILE A N 1
ATOM 599 C CA . ILE A 1 75 ? -3.990 4.754 6.084 1.00 94.81 75 ILE A CA 1
ATOM 600 C C . ILE A 1 75 ? -4.776 3.890 5.089 1.00 94.81 75 ILE A C 1
ATOM 602 O O . ILE A 1 75 ? -5.876 3.455 5.411 1.00 94.81 75 ILE A O 1
ATOM 606 N N . ASN A 1 76 ? -4.208 3.562 3.925 1.00 94.06 76 ASN A N 1
ATOM 607 C CA . ASN A 1 76 ? -4.868 2.711 2.929 1.00 94.06 76 ASN A CA 1
ATOM 608 C C . ASN A 1 76 ? -5.155 1.292 3.452 1.00 94.06 76 ASN A C 1
ATOM 610 O O . ASN A 1 76 ? -6.219 0.726 3.179 1.00 94.06 76 ASN A O 1
ATOM 614 N N . LEU A 1 77 ? -4.247 0.718 4.248 1.00 93.88 77 LEU A N 1
ATOM 615 C CA . LEU A 1 77 ? -4.498 -0.539 4.959 1.00 93.88 77 LEU A CA 1
ATOM 616 C C . LEU A 1 77 ? -5.646 -0.387 5.963 1.00 93.88 77 LEU A C 1
ATOM 618 O O . LEU A 1 77 ? -6.554 -1.219 5.965 1.00 93.88 77 LEU A O 1
ATOM 622 N N . GLY A 1 78 ? -5.653 0.691 6.752 1.00 95.50 78 GLY A N 1
ATOM 623 C CA . GLY A 1 78 ? -6.734 1.001 7.691 1.00 95.50 78 GLY A CA 1
ATOM 624 C C . GLY A 1 78 ? -8.100 1.124 7.009 1.00 95.50 78 GLY A C 1
ATOM 625 O O . GLY A 1 78 ? -9.081 0.524 7.451 1.00 95.50 78 GLY A O 1
ATOM 626 N N . GLU A 1 79 ? -8.152 1.816 5.869 1.00 95.19 79 GLU A N 1
ATOM 627 C CA . GLU A 1 79 ? -9.344 1.924 5.024 1.00 95.19 79 GLU A CA 1
ATOM 628 C C . GLU A 1 79 ? -9.793 0.548 4.521 1.00 95.19 79 GLU A C 1
ATOM 630 O O . GLU A 1 79 ? -10.972 0.218 4.609 1.00 95.19 79 GLU A O 1
ATOM 635 N N . THR A 1 80 ? -8.864 -0.286 4.045 1.00 93.75 80 THR A N 1
ATOM 636 C CA . THR A 1 80 ? -9.180 -1.640 3.563 1.00 93.75 80 THR A CA 1
ATOM 637 C C . THR A 1 80 ? -9.800 -2.499 4.673 1.00 93.75 80 THR A C 1
ATOM 639 O O . THR A 1 80 ? -10.803 -3.171 4.434 1.00 93.75 80 THR A O 1
ATOM 642 N N . TYR A 1 81 ? -9.267 -2.436 5.899 1.00 93.88 81 TYR A N 1
ATOM 643 C CA . TYR A 1 81 ? -9.842 -3.130 7.059 1.00 93.88 81 TYR A CA 1
ATOM 644 C C . TYR A 1 81 ? -11.216 -2.576 7.461 1.00 93.88 81 TYR A C 1
ATOM 646 O O . TYR A 1 81 ? -12.127 -3.344 7.781 1.00 93.88 81 TYR A O 1
ATOM 654 N N . ARG A 1 82 ? -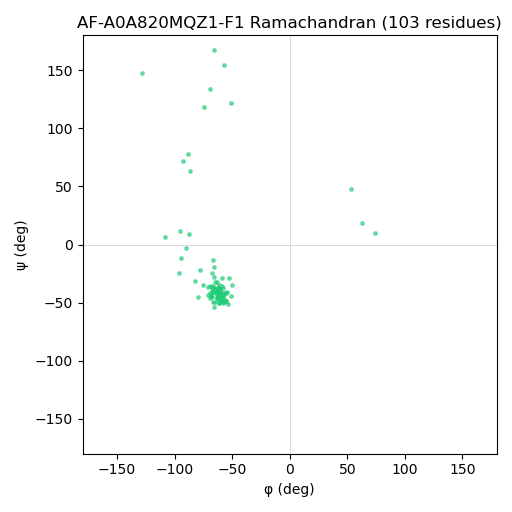11.411 -1.254 7.367 1.00 93.69 82 ARG A N 1
ATOM 655 C CA . ARG A 1 82 ? -12.715 -0.623 7.609 1.00 93.69 82 ARG A CA 1
ATOM 656 C C . ARG A 1 82 ? -13.783 -1.127 6.634 1.00 93.69 82 ARG A C 1
ATOM 658 O O . ARG A 1 82 ? -14.906 -1.388 7.063 1.00 93.69 82 ARG A O 1
ATOM 665 N N . GLU A 1 83 ? -13.444 -1.297 5.355 1.00 92.06 83 GLU A N 1
ATOM 666 C CA . GLU A 1 83 ? -14.373 -1.804 4.333 1.00 92.06 83 GLU A CA 1
ATOM 667 C C . GLU A 1 83 ? -14.812 -3.259 4.591 1.00 92.06 83 GLU A C 1
ATOM 669 O O . GLU A 1 83 ? -15.961 -3.615 4.322 1.00 92.06 83 GLU A O 1
ATOM 674 N N . ILE A 1 84 ? -13.946 -4.092 5.185 1.00 93.38 84 ILE A N 1
ATOM 675 C CA . ILE A 1 84 ? -14.305 -5.459 5.615 1.00 93.38 84 ILE A CA 1
ATOM 676 C C . ILE A 1 84 ? -14.891 -5.529 7.035 1.00 93.38 84 ILE A C 1
ATOM 678 O O . ILE A 1 84 ? -15.119 -6.621 7.550 1.00 93.38 84 ILE A O 1
ATOM 682 N N . LYS A 1 85 ? -15.186 -4.374 7.650 1.00 94.94 85 LYS A N 1
ATOM 683 C CA . LYS A 1 85 ? -15.746 -4.226 9.008 1.00 94.94 85 LYS A CA 1
ATOM 684 C C . LYS A 1 85 ? -14.857 -4.759 10.135 1.00 94.94 85 LYS A C 1
ATOM 686 O O . LYS A 1 85 ? -15.334 -4.949 11.254 1.00 94.94 85 LYS A O 1
ATOM 691 N N . ASP A 1 86 ? -13.568 -4.940 9.876 1.00 95.56 86 ASP A N 1
ATOM 692 C CA . ASP A 1 86 ? -12.581 -5.193 10.920 1.00 95.56 86 ASP A CA 1
ATOM 693 C C . ASP A 1 86 ? -12.053 -3.850 11.436 1.00 95.56 86 ASP A C 1
ATOM 695 O O . ASP A 1 86 ? -10.985 -3.353 11.072 1.00 95.56 86 ASP A O 1
ATOM 699 N N . TYR A 1 87 ? -12.870 -3.211 12.269 1.00 94.88 87 TYR A N 1
ATOM 700 C CA . TYR A 1 87 ? -12.561 -1.891 12.810 1.00 94.88 87 TYR A CA 1
ATOM 701 C C . TYR A 1 87 ? -11.377 -1.910 13.777 1.00 94.88 87 TYR A C 1
ATOM 703 O O . TYR A 1 87 ? -10.714 -0.886 13.921 1.00 94.88 87 TYR A O 1
ATOM 711 N N . SER A 1 88 ? -11.096 -3.055 14.410 1.00 96.44 88 SER A N 1
ATOM 712 C CA . SER A 1 88 ? -9.961 -3.198 15.322 1.00 96.44 88 SER A CA 1
ATOM 713 C C . SER A 1 88 ? -8.653 -3.056 14.554 1.00 96.44 88 SER A C 1
ATOM 715 O O . SER A 1 88 ? -7.839 -2.195 14.880 1.00 96.44 88 SER A O 1
ATOM 717 N N . MET A 1 89 ? -8.478 -3.846 13.491 1.00 93.12 89 MET A N 1
ATOM 718 C CA . MET A 1 89 ? -7.294 -3.733 12.640 1.00 93.12 89 MET A CA 1
ATOM 719 C C . MET A 1 89 ? -7.260 -2.399 11.897 1.00 93.12 89 MET A C 1
ATOM 721 O O . MET A 1 89 ? -6.194 -1.793 11.779 1.00 93.12 89 MET A O 1
ATOM 725 N N . GLY A 1 90 ? -8.420 -1.906 11.448 1.00 95.94 90 GLY A N 1
ATOM 726 C CA . GLY A 1 90 ? -8.544 -0.587 10.832 1.00 95.94 90 GLY A CA 1
ATOM 727 C C . GLY A 1 90 ? -7.965 0.519 11.714 1.00 95.94 90 GLY A C 1
ATOM 728 O O . GLY A 1 90 ? -7.100 1.272 11.267 1.00 95.94 90 GLY A O 1
ATOM 729 N N . LEU A 1 91 ? -8.381 0.564 12.984 1.00 97.00 91 LEU A N 1
ATOM 730 C CA . LEU A 1 91 ? -7.888 1.526 13.966 1.00 97.00 91 LEU A CA 1
ATOM 731 C C . LEU A 1 91 ? -6.375 1.406 14.173 1.00 97.00 91 LEU A C 1
ATOM 733 O O . LEU A 1 91 ? -5.681 2.411 14.058 1.00 97.00 91 LEU A O 1
ATOM 737 N N . THR A 1 92 ? -5.853 0.193 14.376 1.00 96.88 92 THR A N 1
ATOM 738 C CA . THR A 1 92 ? -4.408 -0.029 14.560 1.00 96.88 92 THR A CA 1
ATOM 739 C C . THR A 1 92 ? -3.582 0.542 13.405 1.00 96.88 92 THR A C 1
ATOM 741 O O . THR A 1 92 ? -2.523 1.132 13.617 1.00 96.88 92 THR A O 1
ATOM 744 N N . TYR A 1 93 ? -4.041 0.376 12.164 1.00 95.50 93 TYR A N 1
ATOM 745 C CA . TYR A 1 93 ? -3.325 0.902 11.004 1.00 95.50 93 TYR A CA 1
ATOM 746 C C . TYR A 1 93 ? -3.474 2.419 10.838 1.00 95.50 93 TYR A C 1
ATOM 748 O O . TYR A 1 93 ? -2.505 3.080 10.454 1.00 95.50 93 TYR A O 1
ATOM 756 N N . PHE A 1 94 ? -4.631 2.989 11.183 1.00 96.50 94 PHE A N 1
ATOM 757 C CA . PHE A 1 94 ? -4.790 4.443 11.237 1.00 96.50 94 PHE A CA 1
ATOM 758 C C . PHE A 1 94 ? -3.886 5.085 12.291 1.00 96.50 94 PHE A C 1
ATOM 760 O O . PHE A 1 94 ? -3.240 6.087 11.989 1.00 96.50 94 PHE A O 1
ATOM 767 N N . GLU A 1 95 ? -3.784 4.494 13.483 1.00 96.69 95 GLU A N 1
ATOM 768 C CA . GLU A 1 95 ? -2.911 4.969 14.564 1.00 96.69 95 GLU A CA 1
ATOM 769 C C . GLU A 1 95 ? -1.441 4.983 14.134 1.00 96.69 95 GLU A C 1
ATOM 771 O O . GLU A 1 95 ? -0.761 5.989 14.317 1.00 96.69 95 GLU A O 1
ATOM 776 N N . LYS A 1 96 ? -0.965 3.927 13.459 1.00 93.50 96 LYS A N 1
ATOM 777 C CA . LYS A 1 96 ? 0.397 3.895 12.895 1.00 93.50 96 LYS A CA 1
ATOM 778 C C . LYS A 1 96 ? 0.635 5.003 11.870 1.00 93.50 96 LYS A C 1
ATOM 780 O O . LYS A 1 96 ? 1.675 5.658 11.889 1.00 93.50 96 LYS A O 1
ATOM 785 N N . GLY A 1 97 ? -0.320 5.222 10.964 1.00 92.81 97 GLY A N 1
ATOM 786 C CA . GLY A 1 97 ? -0.228 6.297 9.974 1.00 92.81 97 GLY A CA 1
ATOM 787 C C . GLY A 1 97 ? -0.219 7.688 10.617 1.00 92.81 97 GLY A C 1
ATOM 788 O O . GLY A 1 97 ? 0.520 8.568 10.170 1.00 92.81 97 GLY A O 1
ATOM 789 N N . LEU A 1 98 ? -1.007 7.876 11.679 1.00 93.94 98 LEU A N 1
ATOM 790 C CA . LEU A 1 98 ? -1.057 9.111 12.457 1.00 93.94 98 LEU A CA 1
ATOM 791 C C . LEU A 1 98 ? 0.262 9.366 13.192 1.00 93.94 98 LEU A C 1
ATOM 793 O O . LEU A 1 98 ? 0.833 10.439 13.025 1.00 93.94 98 LEU A O 1
ATOM 797 N N . GLU A 1 99 ? 0.790 8.370 13.905 1.00 92.56 99 GLU A N 1
ATOM 798 C CA . GLU A 1 99 ? 2.051 8.469 14.651 1.00 92.56 99 GLU A CA 1
ATOM 799 C C . GLU A 1 99 ? 3.208 8.933 13.750 1.00 92.56 99 GLU A C 1
ATOM 801 O O . GLU A 1 99 ? 4.019 9.778 14.132 1.00 92.56 99 GLU A O 1
ATOM 806 N N . ILE A 1 100 ? 3.274 8.416 12.519 1.00 89.81 100 ILE A N 1
ATOM 807 C CA . ILE A 1 100 ? 4.300 8.813 11.547 1.00 89.81 100 ILE A CA 1
ATOM 808 C C . ILE A 1 100 ? 4.123 10.273 11.105 1.00 89.81 100 ILE A C 1
ATOM 810 O O . ILE A 1 100 ? 5.112 10.996 10.965 1.00 89.81 100 ILE A O 1
ATOM 814 N N . ARG A 1 101 ? 2.882 10.720 10.877 1.00 88.00 101 ARG A N 1
ATOM 815 C CA . ARG A 1 101 ? 2.592 12.110 10.488 1.00 88.00 101 ARG A CA 1
ATOM 816 C C . ARG A 1 101 ? 2.895 13.091 11.614 1.00 88.00 101 ARG A C 1
ATOM 818 O O . ARG A 1 101 ? 3.441 14.153 11.339 1.00 88.00 101 ARG A O 1
ATOM 825 N N . GLU A 1 102 ? 2.582 12.727 12.852 1.00 88.25 102 GLU A N 1
ATOM 826 C CA . GLU A 1 102 ? 2.840 13.555 14.032 1.00 88.25 102 GLU A CA 1
ATOM 827 C C . GLU A 1 102 ? 4.336 13.722 14.301 1.00 88.25 102 GLU A C 1
ATOM 829 O O . GLU A 1 102 ? 4.776 14.828 14.587 1.00 88.25 102 GLU A O 1
ATOM 834 N N . LYS A 1 103 ? 5.146 12.671 14.121 1.00 84.06 103 LYS A N 1
ATOM 835 C CA . LYS A 1 103 ? 6.613 12.756 14.263 1.00 84.06 103 LYS A CA 1
ATOM 836 C C . LYS A 1 103 ? 7.305 13.619 13.197 1.00 84.06 103 LYS A C 1
ATOM 838 O O . LYS A 1 103 ? 8.495 13.894 13.338 1.00 84.06 103 LYS A O 1
ATOM 843 N N . LYS A 1 104 ? 6.609 13.984 12.113 1.00 68.94 104 LYS A N 1
ATOM 844 C CA . LYS A 1 104 ? 7.135 14.816 11.013 1.00 68.94 104 LYS A CA 1
ATOM 845 C C . LYS A 1 104 ? 6.818 16.316 11.193 1.00 68.94 104 LYS A C 1
ATOM 847 O O . LYS A 1 104 ? 7.372 17.116 10.441 1.00 68.94 104 LYS A O 1
ATOM 852 N N . LEU A 1 105 ? 5.941 16.684 12.138 1.00 50.97 105 LEU A N 1
ATOM 853 C CA . LEU A 1 105 ? 5.629 18.074 12.523 1.00 50.97 105 LEU A CA 1
ATOM 854 C C . LEU A 1 105 ? 6.641 18.611 13.543 1.00 50.97 105 LEU A C 1
ATOM 856 O O . LEU A 1 105 ? 6.929 19.825 13.462 1.00 50.97 105 LEU A O 1
#

Secondary structure (DSSP, 8-state):
---HHHHHHHHHHHHHHHHHHS-TT-HHHHHHHHHHHHHHHHTT-HHHHHHHHHHHHHHHHHTT--HHHHHHHHHHHHHHHHHTT-HHHHHHHHHHHHHHHHTT-

Solvent-accessible surface area (backbone atoms only — not comparable to full-atom values): 5436 Å² total; per-residue (Å²): 132,87,63,60,65,62,51,46,55,52,45,52,50,51,44,55,52,42,63,75,76,42,63,92,56,37,65,71,54,21,53,41,28,36,54,50,10,49,53,27,41,78,68,68,38,46,72,57,13,50,59,24,31,53,54,13,44,56,26,33,70,74,60,75,45,62,55,66,59,48,21,48,45,27,36,53,50,12,51,47,28,44,75,74,67,39,52,68,62,10,47,57,27,37,51,54,15,46,55,44,53,59,76,72,112

Organism: NCBI:txid392033

Mean predicted aligned error: 3.93 Å